Protein AF-A0AAE0ZUR9-F1 (afdb_monomer_lite)

pLDDT: mean 82.42, std 10.05, range [45.97, 95.88]

Secondary structure (DSSP, 8-state):
---HHHHTT--TTS---HHHHHHHTT---HHHHHHHHHHHHHHHHHHS-TTSHHHHHHHHHHHHHHHHHHHHHHHHHHHHHHHHHHHHHHHHHHHHTT-

Organism: NCBI:txid231223

Foldseek 3Di:
DADLCVVVVPDPPDPADPVRSCVVVVHDDPVVVVVVVVVVVVVVLVPDDCPDPSVVVVVVVVVVVVVVVVVVVVVVVVVVVVVVVVVVVVVVVVVVVVD

Radius of gyration: 26.13 Å; chains: 1; bounding box: 39×68×53 Å

Sequence (99 aa):
MSSLRSILSILWQEKVTNLEALYRARSTSIETMILKTQLWWTSHVIRVEQDSIPRQLSEYSMKRCSSINEARGRRKAAAAVTLASLASSLTVDALVDQN

Structure (mmCIF, N/CA/C/O backbone):
data_AF-A0AAE0ZUR9-F1
#
_entry.id   AF-A0AAE0ZUR9-F1
#
loop_
_atom_site.group_PDB
_atom_site.id
_atom_site.type_symbol
_atom_site.label_atom_id
_atom_site.label_alt_id
_atom_site.label_comp_id
_atom_site.label_asym_id
_atom_site.label_entity_id
_atom_site.label_seq_id
_atom_site.pdbx_PDB_ins_code
_atom_site.Cartn_x
_atom_site.Cartn_y
_atom_site.Cartn_z
_atom_site.occupancy
_atom_site.B_iso_or_equiv
_atom_site.auth_seq_id
_atom_site.auth_comp_id
_atom_site.auth_asym_id
_atom_site.auth_atom_id
_atom_site.pdbx_PDB_model_num
ATOM 1 N N . MET A 1 1 ? 4.145 12.785 21.922 1.00 45.97 1 MET A N 1
ATOM 2 C CA . MET A 1 1 ? 3.295 12.452 20.757 1.00 45.97 1 MET A CA 1
ATOM 3 C C . MET A 1 1 ? 2.194 11.516 21.224 1.00 45.97 1 MET A C 1
ATOM 5 O O . MET A 1 1 ? 2.514 10.535 21.884 1.00 45.97 1 MET A O 1
ATOM 9 N N . SER A 1 2 ? 0.927 11.829 20.956 1.00 71.44 2 SER A N 1
ATOM 10 C CA . SER A 1 2 ? -0.207 10.961 21.296 1.00 71.44 2 SER A CA 1
ATOM 11 C C . SER A 1 2 ? -0.334 9.833 20.266 1.00 71.44 2 SER A C 1
ATOM 13 O O . SER A 1 2 ? -0.272 10.067 19.061 1.00 71.44 2 SER A O 1
ATOM 15 N N . SER A 1 3 ? -0.463 8.589 20.730 1.00 81.75 3 SER A N 1
ATOM 16 C CA . SER A 1 3 ? -0.690 7.430 19.861 1.00 81.75 3 SER A CA 1
ATOM 17 C C . SER A 1 3 ? -2.164 7.345 19.449 1.00 81.75 3 SER A C 1
ATOM 19 O O . SER A 1 3 ? -3.044 7.789 20.185 1.00 81.75 3 SER A O 1
ATOM 21 N N . LEU A 1 4 ? -2.458 6.726 18.300 1.00 85.62 4 LEU A N 1
ATOM 22 C CA . LEU A 1 4 ? -3.834 6.567 17.799 1.00 85.62 4 LEU A CA 1
ATOM 23 C C . LEU A 1 4 ? -4.757 5.884 18.827 1.00 85.62 4 LEU A C 1
ATOM 25 O O . LEU A 1 4 ? -5.910 6.274 18.978 1.00 85.62 4 LEU A O 1
ATOM 29 N N . ARG A 1 5 ? -4.226 4.930 19.605 1.00 86.88 5 ARG A N 1
ATOM 30 C CA . ARG A 1 5 ? -4.951 4.282 20.712 1.00 86.88 5 ARG A CA 1
ATOM 31 C C . ARG A 1 5 ? -5.303 5.254 21.840 1.00 86.88 5 ARG A C 1
ATOM 33 O O . ARG A 1 5 ? -6.407 5.186 22.363 1.00 86.88 5 ARG A O 1
ATOM 40 N N . SER A 1 6 ? -4.395 6.168 22.184 1.00 86.88 6 SER A N 1
ATOM 41 C CA . SER A 1 6 ? -4.629 7.190 23.211 1.00 86.88 6 SER A CA 1
ATOM 42 C C . SER A 1 6 ? -5.665 8.225 22.769 1.00 86.88 6 SER A C 1
ATOM 44 O O . SER A 1 6 ? -6.477 8.638 23.588 1.00 86.88 6 SER A O 1
ATOM 46 N N . ILE A 1 7 ? -5.669 8.605 21.487 1.00 89.00 7 ILE A N 1
ATOM 47 C CA . ILE A 1 7 ? -6.650 9.548 20.919 1.00 89.00 7 ILE A CA 1
ATOM 48 C C . ILE A 1 7 ? -8.055 8.932 20.894 1.00 89.00 7 ILE A C 1
ATOM 50 O O . ILE A 1 7 ? -9.030 9.615 21.179 1.00 89.00 7 ILE A O 1
ATOM 54 N N . LEU A 1 8 ? -8.154 7.636 20.590 1.00 86.69 8 LEU A N 1
ATOM 55 C CA . LEU A 1 8 ? -9.415 6.887 20.606 1.00 86.69 8 LEU A CA 1
ATOM 56 C C . LEU A 1 8 ? -9.831 6.402 22.005 1.00 86.69 8 LEU A C 1
ATOM 58 O O . LEU A 1 8 ? -10.788 5.639 22.111 1.00 86.69 8 LEU A O 1
ATOM 62 N N . SER A 1 9 ? -9.099 6.782 23.058 1.00 89.12 9 SER A N 1
ATOM 63 C CA . SER A 1 9 ? -9.338 6.339 24.439 1.00 89.12 9 SER A CA 1
ATOM 64 C C . SER A 1 9 ? -9.435 4.812 24.608 1.00 89.12 9 SER A C 1
ATOM 66 O O . SER A 1 9 ? -10.133 4.328 25.493 1.00 89.12 9 SER A O 1
ATOM 68 N N . ILE A 1 10 ? -8.715 4.040 23.785 1.00 86.50 10 ILE A N 1
ATOM 69 C CA . ILE A 1 10 ? -8.686 2.575 23.880 1.00 86.50 10 ILE A CA 1
ATOM 70 C C . ILE A 1 10 ? -7.808 2.190 25.069 1.00 86.50 10 ILE A C 1
ATOM 72 O O . ILE A 1 10 ? -6.594 2.423 25.064 1.00 86.50 10 ILE A O 1
ATOM 76 N N . LEU A 1 11 ? -8.422 1.576 26.078 1.00 84.38 11 LEU A N 1
ATOM 77 C CA . LEU A 1 11 ? -7.712 1.048 27.238 1.00 84.38 11 LEU A CA 1
ATOM 78 C C . LEU A 1 11 ? -6.829 -0.136 26.825 1.00 84.38 11 LEU A C 1
ATOM 80 O O . LEU A 1 11 ? -7.178 -0.921 25.945 1.00 84.38 11 LEU A O 1
ATOM 84 N N . TRP A 1 12 ? -5.687 -0.315 27.493 1.00 79.12 12 TRP A N 1
ATOM 85 C CA . TRP A 1 12 ? -4.777 -1.438 27.219 1.00 79.12 12 TRP A CA 1
ATOM 86 C C . TRP A 1 12 ? -5.415 -2.814 27.487 1.00 79.12 12 TRP A C 1
ATOM 88 O O . TRP A 1 12 ? -4.978 -3.813 26.921 1.00 79.12 12 TRP A O 1
ATOM 98 N N . GLN A 1 13 ? -6.448 -2.854 28.335 1.00 80.69 13 GLN A N 1
ATOM 99 C CA . GLN A 1 13 ? -7.219 -4.049 28.692 1.00 80.69 13 GLN A CA 1
ATOM 100 C C . GLN A 1 13 ? -8.157 -4.494 27.565 1.00 80.69 13 GLN A C 1
ATOM 102 O O . GLN A 1 13 ? -8.509 -5.670 27.478 1.00 80.69 13 GLN A O 1
ATOM 107 N N . GLU A 1 14 ? -8.556 -3.574 26.683 1.00 81.31 14 GLU A N 1
ATOM 108 C CA . GLU A 1 14 ? -9.376 -3.917 25.533 1.00 81.31 14 GLU A CA 1
ATOM 109 C C . GLU A 1 14 ? -8.505 -4.586 24.468 1.00 81.31 14 GLU A C 1
ATOM 111 O O . GLU A 1 14 ? -7.595 -3.985 23.884 1.00 81.31 14 GLU A O 1
ATOM 116 N N . LYS A 1 15 ? -8.799 -5.854 24.171 1.00 81.44 15 LYS A N 1
ATOM 117 C CA . LYS A 1 15 ? -8.105 -6.632 23.139 1.00 81.44 15 LYS A CA 1
ATOM 118 C C . LYS A 1 15 ? -8.576 -6.227 21.737 1.00 81.44 15 LYS A C 1
ATOM 120 O O . LYS A 1 15 ? -9.189 -7.006 21.013 1.00 81.44 15 LYS A O 1
ATOM 125 N N . VAL A 1 16 ? -8.291 -4.985 21.357 1.00 85.88 16 VAL A N 1
ATOM 126 C CA . VAL A 1 16 ? -8.625 -4.413 20.048 1.00 85.88 16 VAL A CA 1
ATOM 127 C C . VAL A 1 16 ? -7.483 -4.676 19.069 1.00 85.88 16 VAL A C 1
ATOM 129 O O . VAL A 1 16 ? -6.317 -4.362 19.347 1.00 85.88 16 VAL A O 1
ATOM 132 N N . THR A 1 17 ? -7.813 -5.254 17.913 1.00 88.56 17 THR A N 1
ATOM 133 C CA . THR A 1 17 ? -6.856 -5.471 16.822 1.00 88.56 17 THR A CA 1
ATOM 134 C C . THR A 1 17 ? -6.492 -4.141 16.158 1.00 88.56 17 THR A C 1
ATOM 136 O O . THR A 1 17 ? -7.250 -3.174 16.197 1.00 88.56 17 THR A O 1
ATOM 139 N N . ASN A 1 18 ? -5.322 -4.062 15.518 1.00 86.62 18 ASN A N 1
ATOM 140 C CA . ASN A 1 18 ? -4.904 -2.823 14.851 1.00 86.62 18 ASN A CA 1
ATOM 141 C C . ASN A 1 18 ? -5.845 -2.429 13.700 1.00 86.62 18 ASN A C 1
ATOM 143 O O . ASN A 1 18 ? -6.060 -1.242 13.477 1.00 86.62 18 ASN A O 1
ATOM 147 N N . LEU A 1 19 ? -6.444 -3.412 13.019 1.00 88.31 19 LEU A N 1
ATOM 148 C CA . LEU A 1 19 ? -7.449 -3.169 11.983 1.00 88.31 19 LEU A CA 1
ATOM 149 C C . LEU A 1 19 ? -8.713 -2.526 12.563 1.00 88.31 19 LEU A C 1
ATOM 151 O O . LEU A 1 19 ? -9.209 -1.553 12.008 1.00 88.31 19 LEU A O 1
ATOM 155 N N . GLU A 1 20 ? -9.183 -3.010 13.711 1.00 89.44 20 GLU A N 1
ATOM 156 C CA . GLU A 1 20 ? -10.360 -2.466 14.392 1.00 89.44 20 GLU A CA 1
ATOM 157 C C . GLU A 1 20 ? -10.109 -1.043 14.922 1.00 89.44 20 GLU A C 1
ATOM 159 O O . GLU A 1 20 ? -10.959 -0.163 14.795 1.00 89.44 20 GLU A O 1
ATOM 164 N N . ALA A 1 21 ? -8.910 -0.770 15.448 1.00 88.50 21 ALA A N 1
ATOM 165 C CA . ALA A 1 21 ? -8.527 0.582 15.860 1.00 88.50 21 ALA A CA 1
ATOM 166 C C . ALA A 1 21 ? -8.511 1.566 14.673 1.00 88.50 21 ALA A C 1
ATOM 168 O O . ALA A 1 21 ? -8.986 2.695 14.796 1.00 88.50 21 ALA A O 1
ATOM 169 N N . LEU A 1 22 ? -8.009 1.136 13.511 1.00 90.94 22 LEU A N 1
ATOM 170 C CA . LEU A 1 22 ? -8.034 1.933 12.280 1.00 90.94 22 LEU A CA 1
ATOM 171 C C . LEU A 1 22 ? -9.461 2.133 11.755 1.00 90.94 22 LEU A C 1
ATOM 173 O O . LEU A 1 22 ? -9.809 3.244 11.355 1.00 90.94 22 LEU A O 1
ATOM 177 N N . TYR A 1 23 ? -10.299 1.096 11.824 1.00 90.69 23 TYR A N 1
ATOM 178 C CA . TYR A 1 23 ? -11.705 1.162 11.432 1.00 90.69 23 TYR A CA 1
ATOM 179 C C . TYR A 1 23 ? -12.482 2.187 12.269 1.00 90.69 23 TYR A C 1
ATOM 181 O O . TYR A 1 23 ? -13.165 3.049 11.713 1.00 90.69 23 TYR A O 1
ATOM 189 N N . ARG A 1 24 ? -12.299 2.184 13.597 1.00 90.62 24 ARG A N 1
ATOM 190 C CA . ARG A 1 24 ? -12.889 3.191 14.500 1.00 90.62 24 ARG A CA 1
ATOM 191 C C . ARG A 1 24 ? -12.391 4.605 14.210 1.00 90.62 24 ARG A C 1
ATOM 193 O O . ARG A 1 24 ? -13.181 5.543 14.241 1.00 90.62 24 ARG A O 1
ATOM 200 N N . ALA A 1 25 ? -11.111 4.754 13.864 1.00 90.62 25 ALA A N 1
ATOM 201 C CA . ALA A 1 25 ? -10.543 6.025 13.409 1.00 90.62 25 ALA A CA 1
ATOM 202 C C . ALA A 1 25 ? -10.992 6.438 11.995 1.00 90.62 25 ALA A C 1
ATOM 204 O O . ALA A 1 25 ? -10.587 7.504 11.534 1.00 90.62 25 ALA A O 1
ATOM 205 N N . ARG A 1 26 ? -11.772 5.606 11.283 1.00 90.25 26 ARG A N 1
ATOM 206 C CA . ARG A 1 26 ? -12.104 5.774 9.855 1.00 90.25 26 ARG A CA 1
ATOM 207 C C . ARG A 1 26 ? -10.863 6.030 8.993 1.00 90.25 26 ARG A C 1
ATOM 209 O O . ARG A 1 26 ? -10.907 6.791 8.029 1.00 90.25 26 ARG A O 1
ATOM 216 N N . SER A 1 27 ? -9.751 5.406 9.368 1.00 91.19 27 SER A N 1
ATOM 217 C CA . SER A 1 27 ? -8.456 5.577 8.724 1.00 91.19 27 SER A CA 1
ATOM 218 C C . SER A 1 27 ? -8.000 4.272 8.084 1.00 91.19 27 SER A C 1
ATOM 220 O O . SER A 1 27 ? -8.459 3.181 8.422 1.00 91.19 27 SER A O 1
ATOM 222 N N . THR A 1 28 ? -7.088 4.384 7.129 1.00 90.69 28 THR A N 1
ATOM 223 C CA . THR A 1 28 ? -6.524 3.253 6.393 1.00 90.69 28 THR A CA 1
ATOM 224 C C . THR A 1 28 ? -5.150 2.880 6.942 1.00 90.69 28 THR A C 1
ATOM 226 O O . THR A 1 28 ? -4.450 3.723 7.501 1.00 90.69 28 THR A O 1
ATOM 229 N N . SER A 1 29 ? -4.725 1.626 6.764 1.00 90.62 29 SER A N 1
ATOM 230 C CA . SER A 1 29 ? -3.372 1.204 7.151 1.00 90.62 29 SER A CA 1
ATOM 231 C C . SER A 1 29 ? -2.309 1.990 6.377 1.00 90.62 29 SER A C 1
ATOM 233 O O . SER A 1 29 ? -2.481 2.292 5.192 1.00 90.62 29 SER A O 1
ATOM 235 N N . ILE A 1 30 ? -1.171 2.255 7.016 1.00 90.81 30 ILE A N 1
ATOM 236 C CA . ILE A 1 30 ? -0.006 2.881 6.374 1.00 90.81 30 ILE A CA 1
ATOM 237 C C . ILE A 1 30 ? 0.407 2.085 5.129 1.00 90.81 30 ILE A C 1
ATOM 239 O O . ILE A 1 30 ? 0.711 2.672 4.094 1.00 90.81 30 ILE A O 1
ATOM 243 N N . GLU A 1 31 ? 0.330 0.755 5.186 1.00 92.69 31 GLU A N 1
ATOM 244 C CA . GLU A 1 31 ? 0.628 -0.123 4.050 1.00 92.69 31 GLU A CA 1
ATOM 245 C C . GLU A 1 31 ? -0.262 0.195 2.846 1.00 92.69 31 GLU A C 1
ATOM 247 O O . GLU A 1 31 ? 0.229 0.371 1.734 1.00 92.69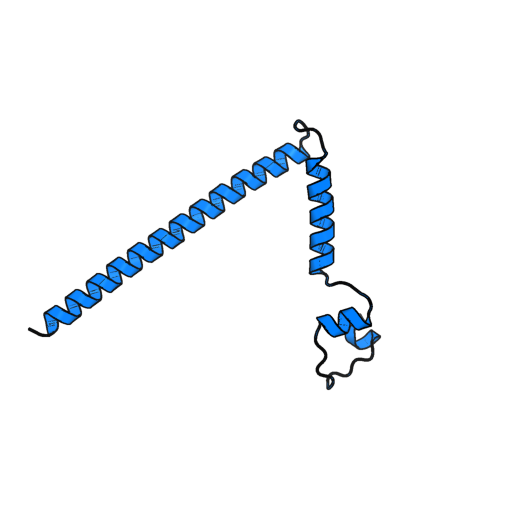 31 GLU A O 1
ATOM 252 N N . THR A 1 32 ? -1.569 0.354 3.069 1.00 93.44 32 THR A N 1
ATOM 253 C CA . THR A 1 32 ? -2.514 0.695 1.996 1.00 93.44 32 THR A CA 1
ATOM 254 C C . THR A 1 32 ? -2.270 2.095 1.431 1.00 93.44 32 THR A C 1
ATOM 256 O O . THR A 1 32 ? -2.409 2.298 0.226 1.00 93.44 32 THR A O 1
ATOM 259 N N . MET A 1 33 ? -1.840 3.051 2.261 1.00 94.44 33 MET A N 1
ATOM 260 C CA . MET A 1 33 ? -1.468 4.396 1.806 1.00 94.44 33 MET A CA 1
ATOM 261 C C . MET A 1 33 ? -0.202 4.376 0.943 1.00 94.44 33 MET A C 1
ATOM 263 O O . MET A 1 33 ? -0.158 5.019 -0.110 1.00 94.44 33 MET A O 1
ATOM 267 N N . ILE A 1 34 ? 0.812 3.613 1.361 1.00 95.88 34 ILE A N 1
ATOM 268 C CA . ILE A 1 34 ? 2.054 3.428 0.605 1.00 95.88 34 ILE A CA 1
ATOM 269 C C . ILE A 1 34 ? 1.748 2.751 -0.729 1.00 95.88 34 ILE A C 1
ATOM 271 O O . ILE A 1 34 ? 2.132 3.277 -1.772 1.00 95.88 34 ILE A O 1
ATOM 275 N N . LEU A 1 35 ? 0.996 1.647 -0.713 1.00 95.31 35 LEU A N 1
ATOM 276 C CA . LEU A 1 35 ? 0.611 0.921 -1.922 1.00 95.31 35 LEU A CA 1
ATOM 277 C C . LEU A 1 35 ? -0.173 1.807 -2.885 1.00 95.31 35 LEU A C 1
ATOM 279 O O . LEU A 1 35 ? 0.142 1.838 -4.069 1.00 95.31 35 LEU A O 1
ATOM 283 N N . LYS A 1 36 ? -1.146 2.583 -2.397 1.00 95.31 36 LYS A N 1
ATOM 284 C CA . LYS A 1 36 ? -1.911 3.521 -3.231 1.00 95.31 36 LYS A CA 1
ATOM 285 C C . LYS A 1 36 ? -1.005 4.560 -3.891 1.00 95.31 36 LYS A C 1
ATOM 287 O O . LYS A 1 36 ? -1.156 4.845 -5.076 1.00 95.31 36 LYS A O 1
ATOM 292 N N . THR A 1 37 ? -0.055 5.106 -3.137 1.00 93.19 37 THR A N 1
ATOM 293 C CA . THR A 1 37 ? 0.901 6.095 -3.650 1.00 93.19 37 THR A CA 1
ATOM 294 C C . THR A 1 37 ? 1.823 5.469 -4.696 1.00 93.19 37 THR A C 1
ATOM 296 O O . THR A 1 37 ? 2.009 6.032 -5.772 1.00 93.19 37 THR A O 1
ATOM 299 N N . GLN A 1 38 ? 2.343 4.271 -4.432 1.00 93.12 38 GLN A N 1
ATOM 300 C CA . GLN A 1 38 ? 3.159 3.517 -5.384 1.00 93.12 38 GLN A CA 1
ATOM 301 C C . GLN A 1 38 ? 2.375 3.164 -6.654 1.00 93.12 38 GLN A C 1
ATOM 303 O O . GLN A 1 38 ? 2.891 3.336 -7.754 1.00 93.12 38 GLN A O 1
ATOM 308 N N . LEU A 1 39 ? 1.119 2.731 -6.529 1.00 92.81 39 LEU A N 1
ATOM 309 C CA . LEU A 1 39 ? 0.215 2.463 -7.652 1.00 92.81 39 LEU A CA 1
ATOM 310 C C . LEU A 1 39 ? -0.034 3.717 -8.491 1.00 92.81 39 LEU A C 1
ATOM 312 O O . LEU A 1 39 ? -0.040 3.642 -9.716 1.00 92.81 39 LEU A O 1
ATOM 316 N N . TRP A 1 40 ? -0.201 4.875 -7.852 1.00 93.69 40 TRP A N 1
ATOM 317 C CA . TRP A 1 40 ? -0.359 6.141 -8.560 1.00 93.69 40 TRP A CA 1
ATOM 318 C C . TRP A 1 40 ? 0.904 6.510 -9.344 1.00 93.69 40 TRP A C 1
ATOM 320 O O . TRP A 1 40 ? 0.816 6.765 -10.542 1.00 93.69 40 TRP A O 1
ATOM 330 N N . TRP A 1 41 ? 2.081 6.452 -8.711 1.00 90.00 41 TRP A N 1
ATOM 331 C CA . TRP A 1 41 ? 3.358 6.740 -9.374 1.00 90.00 41 TRP A CA 1
ATOM 332 C C . TRP A 1 41 ? 3.669 5.755 -10.501 1.00 90.00 41 TRP A C 1
ATOM 334 O O . TRP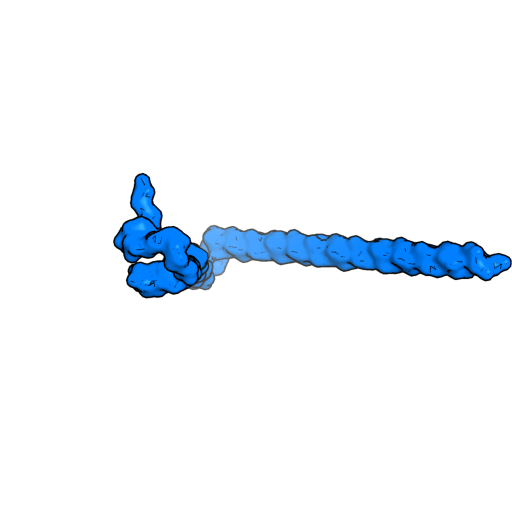 A 1 41 ? 4.066 6.169 -11.584 1.00 90.00 41 TRP A O 1
ATOM 344 N N . THR A 1 42 ? 3.449 4.460 -10.287 1.00 89.62 42 THR A N 1
ATOM 345 C CA . THR A 1 42 ? 3.655 3.436 -11.325 1.00 89.62 42 THR A CA 1
ATOM 346 C C . THR A 1 42 ? 2.680 3.617 -12.482 1.00 89.62 42 THR A C 1
ATOM 348 O O . THR A 1 42 ? 3.101 3.620 -13.635 1.00 89.62 42 THR A O 1
ATOM 351 N N . SER A 1 43 ? 1.400 3.868 -12.196 1.00 89.00 43 SER A N 1
ATOM 352 C CA . SER A 1 43 ? 0.401 4.189 -13.223 1.00 89.00 43 SER A CA 1
ATOM 353 C C . SER A 1 43 ? 0.761 5.455 -13.993 1.00 89.00 43 SER A C 1
ATOM 355 O O . SER A 1 43 ? 0.556 5.515 -15.203 1.00 89.00 43 SER A O 1
ATOM 357 N N . HIS A 1 44 ? 1.289 6.468 -13.306 1.00 88.56 44 HIS 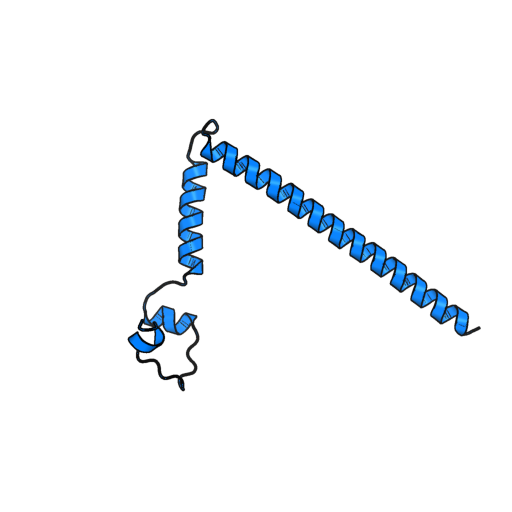A N 1
ATOM 358 C CA . HIS A 1 44 ? 1.757 7.697 -13.930 1.00 88.56 44 HIS A CA 1
ATOM 359 C C . HIS A 1 44 ? 2.914 7.406 -14.888 1.00 88.56 44 HIS A C 1
ATOM 361 O O . HIS A 1 44 ? 2.813 7.747 -16.060 1.00 88.56 44 HIS A O 1
ATOM 367 N N . VAL A 1 45 ? 3.945 6.685 -14.436 1.00 88.38 45 VAL A N 1
ATOM 368 C CA . VAL A 1 45 ? 5.108 6.298 -15.255 1.00 88.38 45 VAL A CA 1
ATOM 369 C C . VAL A 1 45 ? 4.706 5.471 -16.484 1.00 88.38 45 VAL A C 1
ATOM 371 O O . VAL A 1 45 ? 5.259 5.686 -17.558 1.00 88.38 45 VAL A O 1
ATOM 374 N N . ILE A 1 46 ? 3.701 4.593 -16.377 1.00 86.75 46 ILE A N 1
ATOM 375 C CA . ILE A 1 46 ? 3.170 3.818 -17.518 1.00 86.75 46 ILE A CA 1
ATOM 376 C C . ILE A 1 46 ? 2.559 4.725 -18.600 1.00 86.75 46 ILE A C 1
ATOM 378 O O . ILE A 1 46 ? 2.608 4.391 -19.785 1.00 86.75 46 ILE A O 1
ATOM 382 N N . ARG A 1 47 ? 1.975 5.862 -18.205 1.00 86.12 47 ARG A N 1
ATOM 383 C CA . ARG A 1 47 ? 1.346 6.829 -19.118 1.00 86.12 47 ARG A CA 1
ATOM 384 C C . ARG A 1 47 ? 2.335 7.828 -19.717 1.00 86.12 47 ARG A C 1
ATOM 386 O O . ARG A 1 47 ? 1.949 8.543 -20.636 1.00 86.12 47 ARG A O 1
ATOM 393 N N . VAL A 1 48 ? 3.570 7.895 -19.218 1.00 86.81 48 VAL A N 1
ATOM 394 C CA . VAL A 1 48 ? 4.624 8.718 -19.825 1.00 86.81 48 VAL A CA 1
ATOM 395 C C . VAL A 1 48 ? 5.181 7.999 -21.061 1.00 86.81 48 VAL A C 1
ATOM 397 O O . VAL A 1 48 ? 5.258 6.766 -21.096 1.00 86.81 48 VAL A O 1
ATOM 400 N N . GLU A 1 49 ? 5.548 8.779 -22.080 1.00 84.75 49 GLU A N 1
ATOM 401 C CA . GLU A 1 49 ? 6.154 8.319 -23.336 1.00 84.75 49 GLU A CA 1
ATOM 402 C C . GLU A 1 49 ? 7.300 7.321 -23.102 1.00 84.75 49 GLU A C 1
ATOM 404 O O . GLU A 1 49 ? 8.054 7.442 -22.128 1.00 84.75 49 GLU A O 1
ATOM 409 N N . GLN A 1 50 ? 7.435 6.335 -23.993 1.00 78.56 50 GLN A N 1
ATOM 410 C CA . GLN A 1 50 ? 8.441 5.266 -23.868 1.00 78.56 50 GLN A CA 1
ATOM 411 C C . GLN A 1 50 ? 9.877 5.796 -23.840 1.00 78.56 50 GLN A C 1
ATOM 413 O O . GLN A 1 50 ? 10.718 5.257 -23.119 1.00 78.56 50 GLN A O 1
ATOM 418 N N . ASP A 1 51 ? 10.124 6.911 -24.521 1.00 85.00 51 ASP A N 1
ATOM 419 C CA . ASP A 1 51 ? 11.442 7.545 -24.589 1.00 85.00 51 ASP A CA 1
ATOM 420 C C . ASP A 1 51 ? 11.766 8.424 -23.374 1.00 85.00 51 ASP A C 1
ATOM 422 O O . ASP A 1 51 ? 12.858 8.982 -23.260 1.00 85.00 51 ASP A O 1
ATOM 426 N N . SER A 1 52 ? 10.833 8.550 -22.430 1.00 85.56 52 SER A N 1
ATOM 427 C CA . SER A 1 52 ? 11.069 9.314 -21.214 1.00 85.56 52 SER A CA 1
ATOM 428 C C . SER A 1 52 ? 12.007 8.572 -20.253 1.00 85.56 52 SER A C 1
ATOM 430 O O . SER A 1 52 ? 11.860 7.379 -19.968 1.00 85.56 52 SER A O 1
ATOM 432 N N . ILE A 1 53 ? 12.949 9.320 -19.676 1.00 86.00 53 ILE A N 1
ATOM 433 C CA . ILE A 1 53 ? 13.919 8.818 -18.689 1.00 86.00 53 ILE A CA 1
ATOM 434 C C . ILE A 1 53 ? 13.245 8.046 -17.529 1.00 86.00 53 ILE A C 1
ATOM 436 O O . ILE A 1 53 ? 13.737 6.970 -17.178 1.00 86.00 53 ILE A O 1
ATOM 440 N N . PRO A 1 54 ? 12.121 8.508 -16.933 1.00 84.00 54 PRO A N 1
ATOM 441 C CA . PRO A 1 54 ? 11.472 7.792 -15.832 1.00 84.00 54 PRO A CA 1
ATOM 442 C C . PRO A 1 54 ? 10.985 6.394 -16.224 1.00 84.00 54 PRO A C 1
ATOM 444 O O . PRO A 1 54 ? 11.119 5.447 -15.444 1.00 84.00 54 PRO A O 1
ATOM 447 N N . ARG A 1 55 ? 10.451 6.248 -17.441 1.00 85.81 55 ARG A N 1
AT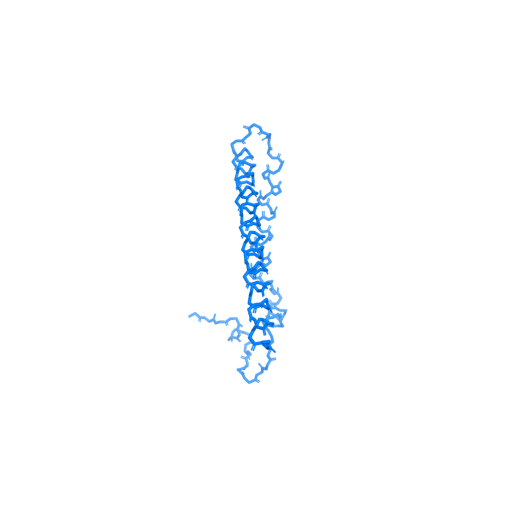OM 448 C CA . ARG A 1 55 ? 9.948 4.972 -17.945 1.00 85.81 55 ARG A CA 1
ATOM 449 C C . ARG A 1 55 ? 11.087 4.002 -18.226 1.00 85.81 55 ARG A C 1
ATOM 451 O O . ARG A 1 55 ? 11.073 2.894 -17.687 1.00 85.81 55 ARG A O 1
ATOM 458 N N . GLN A 1 56 ? 12.124 4.454 -18.926 1.00 87.81 56 GLN A N 1
ATOM 459 C CA . GLN A 1 56 ? 13.321 3.650 -19.189 1.00 87.81 56 GLN A CA 1
ATOM 460 C C . GLN A 1 56 ? 13.996 3.176 -17.895 1.00 87.81 56 GLN A C 1
ATOM 462 O O . GLN A 1 56 ? 14.368 2.007 -17.770 1.00 87.81 56 GLN A O 1
ATOM 467 N N . LEU A 1 57 ? 14.108 4.056 -16.895 1.00 87.69 57 LEU A N 1
ATOM 468 C CA . LEU A 1 57 ? 14.692 3.710 -15.601 1.00 87.69 57 LEU A CA 1
ATOM 469 C C . LEU A 1 57 ? 13.850 2.660 -14.862 1.00 87.69 57 LEU A C 1
ATOM 471 O O . LEU A 1 57 ? 14.405 1.712 -14.296 1.00 87.69 57 LEU A O 1
ATOM 475 N N . SER A 1 58 ? 12.520 2.799 -14.893 1.00 84.50 58 SER A N 1
ATOM 476 C CA . SER A 1 58 ? 11.609 1.833 -14.273 1.00 84.50 58 SER A CA 1
ATOM 477 C C . SER A 1 58 ? 11.732 0.447 -14.916 1.00 84.50 58 SER A C 1
ATOM 479 O O . SER A 1 58 ? 11.946 -0.540 -14.209 1.00 84.50 58 SER A O 1
ATOM 481 N N . GLU A 1 59 ? 11.738 0.373 -16.247 1.00 84.25 59 GLU A N 1
ATOM 482 C CA . GLU A 1 59 ? 11.874 -0.875 -17.000 1.00 84.25 59 GLU A CA 1
ATOM 483 C C . GLU A 1 59 ? 13.234 -1.529 -16.765 1.00 84.25 59 GLU A C 1
ATOM 485 O O . GLU A 1 59 ? 13.328 -2.737 -16.533 1.00 84.25 59 GLU A O 1
ATOM 490 N N . TYR A 1 60 ? 14.300 -0.731 -16.768 1.00 88.25 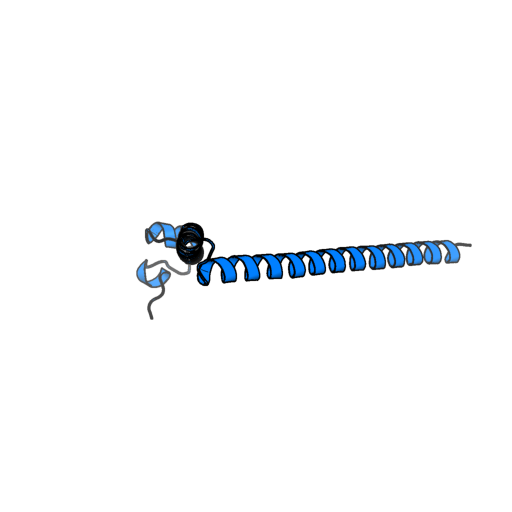60 TYR A N 1
ATOM 491 C CA . TYR A 1 60 ? 15.644 -1.208 -16.478 1.00 88.25 60 TYR A CA 1
ATOM 492 C C . TYR A 1 60 ? 15.754 -1.782 -15.059 1.00 88.25 60 TYR A C 1
ATOM 494 O O . TYR A 1 60 ? 16.289 -2.878 -14.864 1.00 88.25 60 TYR A O 1
ATOM 502 N N . SER A 1 61 ? 15.203 -1.082 -14.062 1.00 86.44 61 SER A N 1
ATOM 503 C CA . SER A 1 61 ? 15.192 -1.551 -12.674 1.00 86.44 61 SER A CA 1
ATOM 504 C C . SER A 1 61 ? 14.407 -2.859 -12.511 1.00 86.44 61 SER A C 1
ATOM 506 O O . SER A 1 61 ? 14.862 -3.769 -11.814 1.00 86.44 61 SER A O 1
ATOM 508 N N . MET A 1 62 ? 13.283 -2.999 -13.220 1.00 83.69 62 MET A N 1
ATOM 509 C CA . MET A 1 62 ? 12.435 -4.188 -13.188 1.00 83.69 62 MET A CA 1
ATOM 510 C C . MET A 1 62 ? 13.122 -5.388 -13.848 1.00 83.69 62 MET A C 1
ATOM 512 O O . MET A 1 62 ? 13.176 -6.466 -13.251 1.00 83.69 62 MET A O 1
ATOM 516 N N . LYS A 1 63 ? 13.748 -5.192 -15.017 1.00 88.69 63 LYS A N 1
ATOM 517 C CA . LYS A 1 63 ? 14.573 -6.214 -15.689 1.00 88.69 63 LYS A CA 1
ATOM 518 C C . LYS A 1 63 ? 15.721 -6.685 -14.790 1.00 88.69 63 LYS A C 1
ATOM 520 O O . LYS A 1 63 ? 15.951 -7.888 -14.658 1.00 88.69 63 LYS A O 1
ATOM 525 N N . ARG A 1 64 ? 16.397 -5.757 -14.103 1.00 88.69 64 ARG A N 1
ATOM 526 C CA . ARG A 1 64 ? 17.462 -6.079 -13.140 1.00 88.69 64 ARG A CA 1
ATOM 527 C C . ARG A 1 64 ? 16.941 -6.863 -11.930 1.00 88.69 64 ARG A C 1
ATOM 529 O O . ARG A 1 64 ? 17.583 -7.810 -11.489 1.00 88.69 64 ARG A O 1
ATOM 536 N N . CYS A 1 65 ? 15.787 -6.493 -11.379 1.00 76.31 65 CYS A N 1
ATOM 537 C CA . CYS A 1 65 ? 15.206 -7.209 -10.242 1.00 76.31 65 CYS A CA 1
ATOM 538 C C . CYS A 1 65 ? 14.775 -8.635 -10.632 1.00 76.31 65 CYS A C 1
ATOM 540 O O . CYS A 1 65 ? 14.984 -9.575 -9.864 1.00 76.31 65 CYS A O 1
ATOM 542 N N . SER A 1 66 ? 14.260 -8.815 -11.854 1.00 82.81 66 SER A N 1
ATOM 543 C CA . SER A 1 66 ? 13.917 -10.131 -12.404 1.00 82.81 66 SER A CA 1
ATOM 544 C C . SER A 1 66 ? 15.131 -11.058 -12.467 1.00 82.81 66 SER A C 1
ATOM 546 O O . SER A 1 66 ? 15.061 -12.175 -11.957 1.00 82.81 66 SER A O 1
ATOM 548 N N . SER A 1 67 ? 16.268 -10.589 -12.995 1.00 83.75 67 SER A N 1
ATOM 549 C CA . SER A 1 67 ? 17.481 -11.418 -13.074 1.00 83.75 67 SER A CA 1
ATOM 550 C C . SER A 1 67 ? 18.027 -11.791 -11.690 1.00 83.75 67 SER A C 1
ATOM 552 O O . SER A 1 67 ? 18.459 -12.924 -11.472 1.00 83.75 67 SER A O 1
ATOM 554 N N . ILE A 1 68 ? 17.942 -10.882 -10.711 1.00 78.56 68 ILE A N 1
ATOM 555 C CA . ILE A 1 68 ? 18.331 -11.153 -9.318 1.00 78.56 68 ILE A CA 1
ATOM 556 C C . ILE A 1 68 ? 17.413 -12.204 -8.680 1.00 78.56 68 ILE A C 1
ATOM 558 O O . ILE A 1 68 ? 17.894 -13.098 -7.976 1.00 78.56 68 ILE A O 1
ATOM 562 N N . ASN A 1 69 ? 16.101 -12.109 -8.899 1.00 79.50 69 ASN A N 1
ATOM 563 C CA . ASN A 1 69 ? 15.131 -13.057 -8.351 1.00 79.50 69 ASN A CA 1
ATOM 564 C C . ASN A 1 69 ? 15.260 -14.437 -8.999 1.00 79.50 69 ASN A C 1
ATOM 566 O O . ASN A 1 69 ? 15.224 -15.444 -8.293 1.00 79.50 69 ASN A O 1
ATOM 570 N N . GLU A 1 70 ? 15.515 -14.490 -10.303 1.00 83.00 70 GLU A N 1
ATOM 571 C CA . GLU A 1 70 ? 15.807 -15.728 -11.019 1.00 83.00 70 GLU A CA 1
ATOM 572 C C . GLU A 1 70 ? 17.099 -16.381 -10.502 1.00 83.00 70 GLU A C 1
ATOM 574 O O . GLU A 1 70 ? 17.109 -17.563 -10.153 1.00 83.00 70 GLU A O 1
ATOM 579 N N . ALA A 1 71 ? 18.172 -15.604 -10.323 1.00 78.19 71 ALA A N 1
ATOM 580 C CA . ALA A 1 71 ? 19.418 -16.090 -9.730 1.00 78.19 71 ALA A CA 1
ATOM 581 C C . ALA A 1 71 ? 19.235 -16.570 -8.277 1.00 78.19 71 ALA A C 1
ATOM 583 O O . ALA A 1 71 ? 19.860 -17.541 -7.846 1.00 78.19 71 ALA A O 1
ATOM 584 N N . ARG A 1 72 ? 18.371 -15.917 -7.489 1.00 75.38 72 ARG A N 1
ATOM 585 C CA . ARG A 1 72 ? 17.983 -16.384 -6.144 1.00 75.38 72 ARG A CA 1
ATOM 586 C C . ARG A 1 72 ? 17.218 -17.706 -6.202 1.00 75.38 72 ARG A C 1
ATOM 588 O O . ARG A 1 72 ? 17.516 -18.590 -5.403 1.00 75.38 72 ARG A O 1
ATOM 595 N N . GLY A 1 73 ? 16.279 -17.855 -7.136 1.00 80.44 73 GLY A N 1
ATOM 596 C C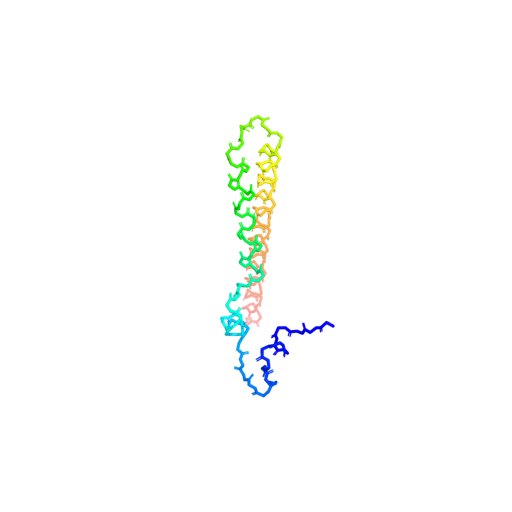A . GLY A 1 73 ? 15.531 -19.096 -7.351 1.00 80.44 73 GLY A CA 1
ATOM 597 C C . GLY A 1 73 ? 16.450 -20.262 -7.709 1.00 80.44 73 GLY A C 1
ATOM 598 O O . GLY A 1 73 ? 16.406 -21.301 -7.052 1.00 80.44 73 GLY A O 1
ATOM 599 N N . ARG A 1 74 ? 17.367 -20.053 -8.661 1.00 75.69 74 ARG A N 1
ATOM 600 C CA . ARG A 1 74 ? 18.369 -21.056 -9.058 1.00 75.69 74 ARG A CA 1
ATOM 601 C C . ARG A 1 74 ? 19.267 -21.478 -7.892 1.00 75.69 74 ARG A C 1
ATOM 603 O O . ARG A 1 74 ? 19.511 -22.665 -7.723 1.00 75.69 74 ARG A O 1
ATOM 610 N N . ARG A 1 75 ? 19.698 -20.541 -7.036 1.00 74.69 75 ARG A N 1
ATOM 611 C CA . ARG A 1 75 ? 20.478 -20.864 -5.824 1.00 74.69 75 ARG A CA 1
ATOM 612 C C . ARG A 1 75 ? 19.700 -21.713 -4.820 1.00 74.69 75 ARG A C 1
ATOM 614 O O . ARG A 1 75 ? 20.269 -22.639 -4.256 1.00 74.69 75 ARG A O 1
ATOM 621 N N . LYS A 1 76 ? 18.412 -21.424 -4.607 1.00 79.31 76 LYS A N 1
ATOM 622 C CA . LYS A 1 76 ? 17.550 -22.238 -3.732 1.00 79.31 76 LYS A CA 1
ATOM 623 C C . LYS A 1 76 ? 17.349 -23.647 -4.292 1.00 79.31 76 LYS A C 1
ATOM 625 O O . LYS A 1 76 ? 17.440 -24.606 -3.536 1.00 79.31 76 LYS A O 1
ATOM 630 N N . ALA A 1 77 ? 17.130 -23.769 -5.602 1.00 76.19 77 ALA A N 1
ATOM 631 C CA . ALA A 1 77 ? 17.023 -25.063 -6.270 1.00 76.19 77 ALA A CA 1
ATOM 632 C C . ALA A 1 77 ? 18.332 -25.864 -6.168 1.00 76.19 77 ALA A C 1
ATOM 634 O O . ALA A 1 77 ? 18.302 -27.030 -5.792 1.00 76.19 77 ALA A O 1
ATOM 635 N N . ALA A 1 78 ? 19.483 -25.227 -6.407 1.00 75.25 78 ALA A N 1
ATOM 636 C CA . ALA A 1 78 ? 20.790 -25.864 -6.255 1.00 75.25 78 ALA A CA 1
ATOM 637 C C . ALA A 1 78 ? 21.036 -26.339 -4.812 1.00 75.25 78 ALA A C 1
ATOM 639 O O . ALA A 1 78 ? 21.448 -27.475 -4.612 1.00 75.25 78 ALA A O 1
ATOM 640 N N . ALA A 1 79 ? 20.711 -25.519 -3.806 1.00 78.31 79 ALA A N 1
ATOM 641 C CA . ALA A 1 79 ? 20.824 -25.917 -2.402 1.00 78.31 79 ALA A CA 1
ATOM 642 C C . ALA A 1 79 ? 19.918 -27.112 -2.056 1.00 78.31 79 ALA A C 1
ATOM 644 O O . ALA A 1 79 ? 20.348 -28.013 -1.341 1.00 78.31 79 ALA A O 1
ATOM 645 N N . ALA A 1 80 ? 18.693 -27.155 -2.590 1.00 78.94 80 ALA A N 1
ATOM 646 C CA . ALA A 1 80 ? 17.793 -28.293 -2.409 1.00 78.94 80 ALA A CA 1
ATOM 647 C C . ALA A 1 80 ? 18.348 -29.577 -3.049 1.00 78.94 80 ALA A C 1
ATOM 649 O O . ALA A 1 80 ? 18.280 -30.637 -2.432 1.00 78.94 80 ALA A O 1
ATOM 650 N N . VAL A 1 81 ? 18.952 -29.481 -4.239 1.00 81.81 81 VAL A N 1
ATOM 651 C CA . VAL A 1 81 ? 19.608 -30.617 -4.910 1.00 81.81 81 VAL A CA 1
ATOM 652 C C . VAL A 1 81 ? 20.801 -31.123 -4.097 1.00 81.81 81 VAL A C 1
ATOM 654 O O . VAL A 1 81 ? 20.930 -32.328 -3.891 1.00 81.81 81 VAL A O 1
ATOM 657 N N . THR A 1 82 ? 21.645 -30.228 -3.575 1.00 82.88 82 THR A N 1
ATOM 658 C CA . THR A 1 82 ? 22.786 -30.623 -2.737 1.00 82.88 82 THR A CA 1
ATOM 659 C C . THR A 1 82 ? 22.332 -31.286 -1.436 1.00 82.88 82 THR A C 1
ATOM 661 O O . THR A 1 82 ? 22.884 -32.314 -1.058 1.00 82.88 82 THR A O 1
ATOM 664 N N . LEU A 1 83 ? 21.305 -30.748 -0.768 1.00 82.81 83 LEU A N 1
ATOM 665 C CA . LEU A 1 83 ? 20.751 -31.350 0.449 1.00 82.81 83 LEU A CA 1
ATOM 666 C C . LEU A 1 83 ? 20.105 -32.713 0.179 1.00 82.81 83 LEU A C 1
ATOM 668 O O . LEU A 1 83 ? 20.294 -33.631 0.969 1.00 82.81 83 LEU A O 1
ATOM 672 N N . ALA A 1 84 ? 19.391 -32.871 -0.938 1.00 80.44 84 ALA A N 1
ATOM 673 C CA . ALA A 1 84 ? 18.816 -34.156 -1.336 1.00 80.44 84 ALA A CA 1
ATOM 674 C C . ALA A 1 84 ? 19.900 -35.204 -1.643 1.00 80.44 84 ALA A C 1
ATOM 676 O O . ALA A 1 84 ? 19.765 -36.362 -1.251 1.00 80.44 84 ALA A O 1
ATOM 677 N N . SER A 1 85 ? 20.993 -34.790 -2.293 1.00 80.50 85 SER A N 1
ATOM 678 C CA . SER A 1 85 ? 22.155 -35.648 -2.548 1.00 80.50 85 SER A CA 1
ATOM 679 C C . SER A 1 85 ? 22.816 -36.102 -1.240 1.00 80.50 85 SER A C 1
ATOM 681 O O . SER A 1 85 ? 22.979 -37.298 -1.018 1.00 80.50 85 SER A O 1
ATOM 683 N N . LEU A 1 86 ? 23.086 -35.173 -0.314 1.00 82.88 86 LEU A N 1
ATOM 684 C CA . LEU A 1 86 ? 23.663 -35.484 1.002 1.00 82.88 86 LEU A CA 1
ATOM 685 C C . LEU A 1 86 ? 22.749 -36.374 1.858 1.00 82.88 86 LEU A C 1
ATOM 687 O O . LEU A 1 86 ? 23.229 -37.287 2.525 1.00 82.88 86 LEU A O 1
ATOM 691 N N . ALA A 1 87 ? 21.436 -36.135 1.829 1.00 80.00 87 ALA A N 1
ATOM 692 C CA . ALA A 1 87 ? 20.464 -36.972 2.530 1.00 80.00 87 ALA A CA 1
ATOM 693 C C . ALA A 1 87 ? 20.426 -38.397 1.958 1.00 80.00 87 ALA A C 1
ATOM 695 O O . ALA A 1 87 ? 20.348 -39.357 2.718 1.00 80.00 87 ALA A O 1
ATOM 696 N N . SER A 1 88 ? 20.541 -38.535 0.633 1.00 77.94 88 SER A N 1
ATOM 697 C CA . SER A 1 88 ? 20.624 -39.843 -0.023 1.00 77.94 88 SER A CA 1
ATOM 698 C C . SER A 1 88 ? 21.905 -40.584 0.379 1.00 77.94 88 SER A C 1
ATOM 700 O O . SER A 1 88 ? 21.834 -41.763 0.716 1.00 77.94 88 SER A O 1
ATOM 702 N N . SER A 1 89 ? 23.055 -39.902 0.446 1.00 73.19 89 SER A N 1
ATOM 703 C CA . SER A 1 89 ? 24.308 -40.496 0.942 1.00 73.19 89 SER A CA 1
ATOM 704 C C . SER A 1 89 ? 24.188 -41.001 2.385 1.00 73.19 89 SER A C 1
ATOM 706 O O . SER A 1 89 ? 24.555 -42.140 2.652 1.00 73.19 89 SER A O 1
ATOM 708 N N . LEU A 1 90 ? 23.578 -40.222 3.289 1.00 72.06 90 LEU A N 1
ATOM 709 C CA . LEU A 1 90 ? 23.384 -40.638 4.687 1.00 72.06 90 LEU A CA 1
ATOM 710 C C . LEU A 1 90 ? 22.536 -41.915 4.821 1.00 72.06 90 LEU A C 1
ATOM 712 O O . LEU A 1 90 ? 22.772 -42.725 5.714 1.00 72.06 90 LEU A O 1
ATOM 716 N N . THR A 1 91 ? 21.533 -42.097 3.954 1.00 67.75 91 THR A N 1
ATOM 717 C CA . THR A 1 91 ? 20.702 -43.312 3.973 1.00 67.75 91 THR A CA 1
ATOM 718 C C . THR A 1 91 ? 21.437 -44.549 3.470 1.00 67.75 91 THR A C 1
ATOM 720 O O . THR A 1 91 ? 21.152 -45.644 3.941 1.00 67.75 91 THR A O 1
ATOM 723 N N . VAL A 1 92 ? 22.386 -44.389 2.542 1.00 62.12 92 VAL A N 1
ATOM 724 C CA . VAL A 1 92 ? 23.212 -45.502 2.052 1.00 62.12 92 VAL A CA 1
ATOM 725 C C . VAL A 1 92 ? 24.196 -45.939 3.136 1.00 62.12 92 VAL A C 1
ATOM 727 O O . VAL A 1 92 ? 24.297 -47.134 3.398 1.00 62.12 92 VAL A O 1
ATOM 730 N N . ASP A 1 93 ? 24.834 -44.994 3.831 1.00 60.97 93 ASP A N 1
ATOM 731 C CA . ASP A 1 93 ? 25.755 -45.303 4.934 1.00 60.97 93 ASP A CA 1
ATOM 732 C C . ASP A 1 93 ? 25.032 -46.006 6.101 1.00 60.97 93 ASP A C 1
ATOM 734 O O . ASP A 1 93 ? 25.526 -46.995 6.637 1.00 60.97 93 ASP A O 1
ATOM 738 N N . ALA A 1 94 ? 23.804 -45.583 6.427 1.00 60.19 94 ALA A N 1
ATOM 739 C CA . ALA A 1 94 ? 22.983 -46.229 7.457 1.00 60.19 94 ALA A CA 1
ATOM 740 C C . ALA A 1 94 ? 22.538 -47.666 7.104 1.00 60.19 94 ALA A C 1
ATOM 742 O O . ALA A 1 94 ? 22.203 -48.437 8.002 1.00 60.19 94 ALA A O 1
ATOM 743 N N . LEU A 1 95 ? 22.511 -48.028 5.816 1.00 58.31 95 LEU A N 1
ATOM 744 C CA . LEU A 1 95 ? 22.211 -49.390 5.358 1.00 58.31 95 LEU A CA 1
ATOM 745 C C . LEU A 1 95 ? 23.461 -50.279 5.305 1.00 58.31 95 LEU A C 1
ATOM 747 O O . LEU A 1 95 ? 23.341 -51.492 5.457 1.00 58.31 95 LEU A O 1
ATOM 751 N N . VAL A 1 96 ? 24.648 -49.696 5.108 1.00 62.62 96 VAL A N 1
ATOM 752 C CA . VAL A 1 96 ? 25.925 -50.428 5.104 1.00 62.62 96 VAL A CA 1
ATOM 753 C C . VAL A 1 96 ? 26.322 -50.880 6.514 1.00 62.62 96 VAL A C 1
ATOM 755 O O . VAL A 1 96 ? 26.823 -51.987 6.656 1.00 62.62 96 VAL A O 1
ATOM 758 N N . ASP A 1 97 ? 26.018 -50.101 7.555 1.00 57.62 97 ASP A N 1
ATOM 759 C CA . ASP A 1 97 ? 26.313 -50.461 8.956 1.00 57.62 97 ASP A CA 1
ATOM 760 C C . ASP A 1 97 ? 25.431 -51.600 9.527 1.00 57.62 97 ASP A C 1
ATOM 762 O O . ASP A 1 97 ? 25.659 -52.060 10.647 1.00 57.62 97 ASP A O 1
ATOM 766 N N . GLN A 1 98 ? 24.414 -52.069 8.789 1.00 57.50 98 GLN A N 1
ATOM 767 C CA . GLN A 1 98 ? 23.537 -53.180 9.200 1.00 57.50 98 GLN A CA 1
ATOM 768 C C . GLN A 1 98 ? 23.960 -54.566 8.672 1.00 57.50 98 GLN A C 1
ATOM 770 O O . GLN A 1 98 ? 23.255 -55.540 8.953 1.00 57.50 98 GLN A O 1
ATOM 775 N N . ASN A 1 99 ? 25.070 -54.682 7.934 1.00 46.75 99 ASN A N 1
ATOM 776 C CA . ASN A 1 99 ? 25.558 -55.940 7.347 1.00 46.75 99 ASN A CA 1
ATOM 777 C C . ASN A 1 99 ? 26.997 -56.256 7.767 1.00 46.75 99 ASN A C 1
ATOM 779 O O . ASN A 1 99 ? 27.281 -57.451 8.002 1.00 46.75 99 ASN A O 1
#